Protein AF-A0A7S4JSG7-F1 (afdb_monomer)

Nearest PDB structures (foldseek):
  3kdg-assembly1_A  TM=5.454E-01  e=1.599E-03  Bacill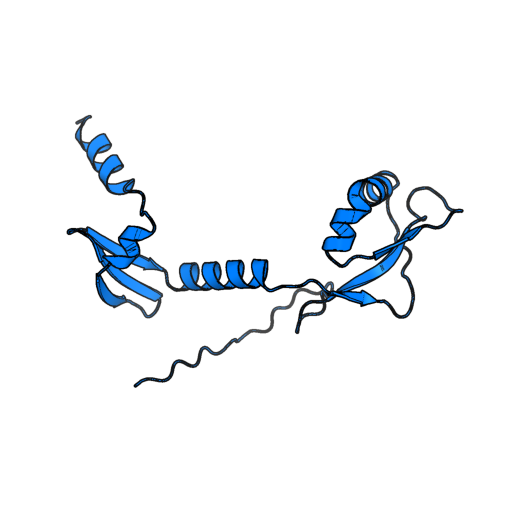us subtilis
  8eim-assembly1_A  TM=2.884E-01  e=1.136E+00  Saccharomyces cerevisiae
  5txr-assembly1_A  TM=2.873E-01  e=1.430E+00  Saccharomyces cerevisiae S288C
  5txt-assembly3_E  TM=2.882E-01  e=1.908E+00  Saccharomyces cerevisiae S288C
  5txt-assembly2_D  TM=2.949E-01  e=2.695E+00  Saccharomyces cerevisiae S288C

Structure (mmCIF, N/CA/C/O backbone):
data_AF-A0A7S4JSG7-F1
#
_entry.id   AF-A0A7S4JSG7-F1
#
loop_
_atom_site.group_PDB
_atom_site.id
_atom_site.type_symbol
_atom_site.label_atom_id
_atom_site.label_alt_id
_atom_site.label_comp_id
_atom_site.label_asym_id
_atom_site.label_entity_id
_atom_site.label_seq_id
_atom_site.pdbx_PDB_ins_code
_atom_site.Cartn_x
_atom_site.Cartn_y
_atom_site.Cartn_z
_atom_site.occupancy
_atom_site.B_iso_or_equiv
_atom_site.auth_seq_id
_atom_site.auth_comp_id
_atom_site.auth_asym_id
_atom_site.auth_atom_id
_atom_site.pdbx_PDB_model_num
ATOM 1 N N . GLY A 1 1 ? 8.603 16.609 41.064 1.00 46.94 1 GLY A N 1
ATOM 2 C CA . GLY A 1 1 ? 8.562 17.069 39.666 1.00 46.94 1 GLY A CA 1
ATOM 3 C C . GLY A 1 1 ? 9.624 16.416 38.804 1.00 46.94 1 GLY A C 1
ATOM 4 O O . GLY A 1 1 ? 10.396 17.121 38.183 1.00 46.94 1 GLY A O 1
ATOM 5 N N . LYS A 1 2 ? 9.679 15.082 38.805 1.00 52.06 2 LYS A N 1
ATOM 6 C CA . LYS A 1 2 ? 10.394 14.248 37.817 1.00 52.06 2 LYS A CA 1
ATOM 7 C C . LYS A 1 2 ? 9.668 12.901 37.672 1.00 52.06 2 LYS A C 1
ATOM 9 O O . LYS A 1 2 ? 9.664 12.332 36.597 1.00 52.06 2 LYS A O 1
ATOM 14 N N . ASN A 1 3 ? 8.978 12.478 38.738 1.00 56.19 3 ASN A N 1
ATOM 15 C CA . ASN A 1 3 ? 8.089 11.313 38.752 1.00 56.19 3 ASN A CA 1
ATOM 16 C C . ASN A 1 3 ? 6.743 11.564 38.044 1.00 56.19 3 ASN A C 1
ATOM 18 O O . ASN A 1 3 ? 6.211 10.652 37.429 1.00 56.19 3 ASN A O 1
ATOM 22 N N . ASP A 1 4 ? 6.221 12.795 38.084 1.00 60.75 4 ASP A N 1
ATOM 23 C CA . ASP A 1 4 ? 4.873 13.101 37.577 1.00 60.75 4 ASP A CA 1
ATOM 24 C C . ASP A 1 4 ? 4.788 13.004 36.037 1.00 60.75 4 ASP A C 1
ATOM 26 O O . ASP A 1 4 ? 3.802 12.509 35.497 1.00 60.75 4 ASP A O 1
ATOM 30 N N . ASP A 1 5 ? 5.852 13.401 35.328 1.00 60.47 5 ASP A N 1
ATOM 31 C CA . ASP A 1 5 ? 5.922 13.319 33.861 1.00 60.47 5 ASP A CA 1
ATOM 32 C C . ASP A 1 5 ? 6.107 11.870 33.371 1.00 60.47 5 ASP A C 1
ATOM 34 O O . ASP A 1 5 ? 5.562 11.489 32.335 1.00 60.47 5 ASP A O 1
ATOM 38 N N . GLU A 1 6 ? 6.849 11.045 34.119 1.00 59.47 6 GLU A N 1
ATOM 39 C CA . GLU A 1 6 ? 7.044 9.622 33.803 1.00 59.47 6 GLU A CA 1
ATOM 40 C C . GLU A 1 6 ? 5.772 8.800 34.050 1.00 59.47 6 GLU A C 1
ATOM 42 O O . GLU A 1 6 ? 5.473 7.881 33.286 1.00 59.47 6 GLU A O 1
ATOM 47 N N . ASP A 1 7 ? 5.003 9.129 35.089 1.00 60.31 7 ASP A N 1
ATOM 48 C CA . ASP A 1 7 ? 3.728 8.466 35.374 1.00 60.31 7 ASP A CA 1
ATOM 49 C C . ASP A 1 7 ? 2.653 8.857 34.345 1.00 60.31 7 ASP A C 1
ATOM 51 O O . ASP A 1 7 ? 1.923 7.994 33.858 1.00 60.31 7 ASP A O 1
ATOM 55 N N . MET A 1 8 ? 2.638 10.118 33.900 1.00 53.94 8 MET A N 1
ATOM 56 C CA . MET A 1 8 ? 1.746 10.587 32.834 1.00 53.94 8 MET A CA 1
ATOM 57 C C . MET A 1 8 ? 2.086 9.952 31.473 1.00 53.94 8 MET A C 1
ATOM 59 O O . MET A 1 8 ? 1.191 9.586 30.713 1.00 53.94 8 MET A O 1
ATOM 63 N N . GLN A 1 9 ? 3.372 9.738 31.175 1.00 50.81 9 GLN A N 1
ATOM 64 C CA . GLN A 1 9 ? 3.806 9.005 29.976 1.00 50.81 9 GLN A CA 1
ATOM 65 C C . GLN A 1 9 ? 3.407 7.522 30.014 1.00 50.81 9 GLN A C 1
ATOM 67 O O . GLN A 1 9 ? 3.018 6.969 28.985 1.00 50.81 9 GLN A O 1
ATOM 72 N N . LYS A 1 10 ? 3.435 6.879 31.189 1.00 54.81 10 LYS A N 1
ATOM 73 C CA . LYS A 1 10 ? 2.992 5.482 31.350 1.00 54.81 10 LYS A CA 1
ATOM 74 C C . LYS A 1 10 ? 1.484 5.304 31.181 1.00 54.81 10 LYS A C 1
ATOM 76 O O . LYS A 1 10 ? 1.071 4.256 30.687 1.00 54.81 10 LYS A O 1
ATOM 81 N N . GLU A 1 11 ? 0.669 6.290 31.558 1.00 56.41 11 GLU A N 1
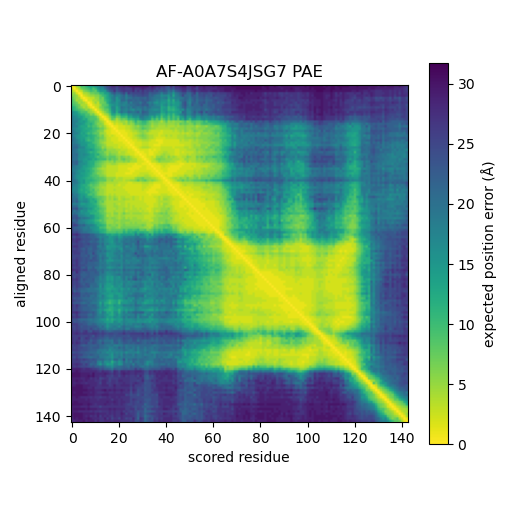ATOM 82 C CA . GLU A 1 11 ? -0.774 6.259 31.275 1.00 56.41 11 GLU A CA 1
ATOM 83 C C . GLU A 1 11 ? -1.069 6.409 29.774 1.00 56.41 11 GLU A C 1
ATOM 85 O O . GLU A 1 11 ? -1.956 5.736 29.251 1.00 56.41 11 GLU A O 1
ATOM 90 N N . ILE A 1 12 ? -0.276 7.216 29.057 1.00 54.44 12 ILE A N 1
ATOM 91 C CA . ILE A 1 12 ? -0.414 7.428 27.606 1.00 54.44 12 ILE A CA 1
ATOM 92 C C . ILE A 1 12 ? 0.035 6.194 26.796 1.00 54.44 12 ILE A C 1
ATOM 94 O O . ILE A 1 12 ? -0.505 5.928 25.723 1.00 54.44 12 ILE A O 1
ATOM 98 N N . GLU A 1 13 ? 0.982 5.400 27.306 1.00 54.88 13 GLU A N 1
ATOM 99 C CA . GLU A 1 13 ? 1.539 4.223 26.620 1.00 54.88 13 GLU A CA 1
ATOM 100 C C . GLU A 1 13 ? 0.924 2.876 27.040 1.00 54.88 13 GLU A C 1
ATOM 102 O O . GLU A 1 13 ? 1.555 1.818 26.908 1.00 54.88 13 GLU A O 1
ATOM 107 N N . ARG A 1 14 ? -0.333 2.845 27.496 1.00 63.38 14 ARG A N 1
ATOM 108 C CA . ARG A 1 14 ? -1.045 1.562 27.564 1.00 63.38 14 ARG A CA 1
ATOM 109 C C . ARG A 1 14 ? -1.261 1.026 26.148 1.00 63.38 14 ARG A C 1
ATOM 111 O O . ARG A 1 14 ? -2.127 1.468 25.398 1.00 63.38 14 ARG A O 1
ATOM 118 N N . LYS A 1 15 ? -0.440 0.046 25.767 1.00 63.12 15 LYS A N 1
ATOM 119 C CA . LYS A 1 15 ? -0.599 -0.700 24.518 1.00 63.12 15 LYS A CA 1
ATOM 120 C C . LYS A 1 15 ? -1.875 -1.531 24.593 1.00 63.12 15 LYS A C 1
ATOM 122 O O . LYS A 1 15 ? -1.919 -2.509 25.331 1.00 63.12 15 LYS A O 1
ATOM 127 N N . PHE A 1 16 ? -2.864 -1.178 23.777 1.00 72.19 16 PHE A N 1
ATOM 128 C CA . PHE A 1 16 ? -4.016 -2.036 23.514 1.00 72.19 16 PHE A CA 1
ATOM 129 C C . PHE A 1 16 ? -3.559 -3.395 22.984 1.00 72.19 16 PHE A C 1
ATOM 131 O O . PHE A 1 16 ? -2.879 -3.478 21.954 1.00 72.19 16 PHE A O 1
ATOM 138 N N . CYS A 1 17 ? -3.959 -4.469 23.658 1.00 78.00 17 CYS A N 1
ATOM 139 C CA . CYS A 1 17 ? -3.865 -5.815 23.116 1.00 78.00 17 CYS A CA 1
ATOM 140 C C . CYS A 1 17 ? -5.193 -6.215 22.453 1.00 78.00 17 CYS A C 1
ATOM 142 O O . CYS A 1 17 ? -6.234 -5.593 22.657 1.00 78.00 17 CYS A O 1
ATOM 144 N N . LYS A 1 18 ? -5.178 -7.254 21.610 1.00 78.69 18 LYS A N 1
ATOM 145 C CA . LYS A 1 18 ? -6.392 -7.674 20.885 1.00 78.69 18 LYS A CA 1
ATOM 146 C C . LYS A 1 18 ? -7.525 -8.105 21.820 1.00 78.69 18 LYS A C 1
ATOM 148 O O . LYS A 1 18 ? -8.686 -7.907 21.481 1.00 78.69 18 LYS A O 1
ATOM 153 N N . ASP A 1 19 ? -7.188 -8.656 22.982 1.00 83.19 19 ASP A N 1
ATOM 154 C CA . ASP A 1 19 ? -8.171 -9.126 23.958 1.00 83.19 19 ASP A CA 1
ATOM 155 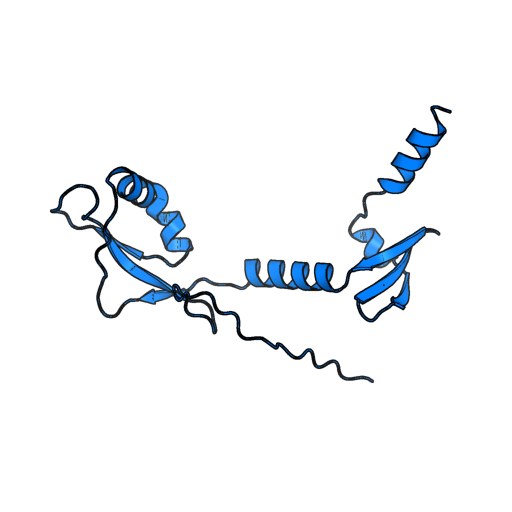C C . ASP A 1 19 ? -8.894 -7.974 24.669 1.00 83.19 19 ASP A C 1
ATOM 157 O O . ASP A 1 19 ? -10.027 -8.144 25.120 1.00 83.19 19 ASP A O 1
ATOM 161 N N . ASP A 1 20 ? -8.296 -6.781 24.701 1.00 84.50 20 ASP A N 1
ATOM 162 C CA . ASP A 1 20 ? -8.911 -5.589 25.286 1.00 84.50 20 ASP A CA 1
ATOM 163 C C . ASP A 1 20 ? -10.155 -5.142 24.519 1.00 84.50 20 ASP A C 1
ATOM 165 O O . ASP A 1 20 ? -11.124 -4.693 25.129 1.00 84.50 20 ASP A O 1
ATOM 169 N N . PHE A 1 21 ? -10.189 -5.348 23.197 1.00 82.81 21 PHE A N 1
ATOM 170 C CA . PHE A 1 21 ? -11.364 -5.028 22.382 1.00 82.81 21 PHE A CA 1
ATOM 171 C C . PHE A 1 21 ? -12.599 -5.846 22.776 1.00 82.81 21 PHE A C 1
ATOM 173 O O . PHE A 1 21 ? -13.715 -5.367 22.610 1.00 82.81 21 PHE A O 1
ATOM 180 N N . ASN A 1 22 ? -12.422 -7.044 23.347 1.00 85.25 22 ASN A N 1
ATOM 181 C CA . ASN A 1 22 ? -13.543 -7.860 23.829 1.00 85.25 22 ASN A CA 1
ATOM 182 C C . ASN A 1 22 ? -14.165 -7.308 25.119 1.00 85.25 22 ASN A C 1
ATOM 184 O O . ASN A 1 22 ? -15.282 -7.677 25.472 1.00 85.25 22 ASN A O 1
ATOM 188 N N . ARG A 1 23 ? -13.425 -6.466 25.845 1.00 88.00 23 ARG A N 1
ATOM 189 C CA . ARG A 1 23 ? -13.828 -5.873 27.128 1.00 88.00 23 ARG A CA 1
ATOM 190 C C . ARG A 1 23 ? -14.190 -4.396 26.995 1.00 88.00 23 ARG A C 1
ATOM 192 O O . ARG A 1 23 ? -14.567 -3.770 27.981 1.00 88.00 23 ARG A O 1
ATOM 199 N N . LEU A 1 24 ? -14.053 -3.851 25.789 1.00 87.75 24 LEU A N 1
ATOM 200 C CA . LEU A 1 24 ? -14.357 -2.472 25.463 1.00 87.75 24 LEU A CA 1
ATOM 201 C C . LEU A 1 24 ? -15.878 -2.261 25.479 1.00 87.75 24 LEU A C 1
ATOM 203 O O . LEU A 1 24 ? -16.615 -2.869 24.705 1.00 87.75 24 LEU A O 1
ATOM 207 N N . GLU A 1 25 ? -16.346 -1.374 26.348 1.00 90.62 25 GLU A N 1
ATOM 208 C CA . GLU A 1 25 ? -17.749 -0.977 26.424 1.00 90.62 25 GLU A CA 1
ATOM 209 C C . GLU A 1 25 ? -17.977 0.257 25.545 1.00 90.62 25 GLU A C 1
ATOM 211 O O . GLU A 1 25 ? -17.340 1.289 25.745 1.00 90.62 25 GLU A O 1
ATOM 216 N N . VAL A 1 26 ? -18.878 0.173 24.563 1.00 89.94 26 VAL A N 1
ATOM 217 C CA . VAL A 1 26 ? -19.214 1.306 23.686 1.00 89.94 26 VAL A CA 1
ATOM 218 C C . VAL A 1 26 ? -20.388 2.074 24.283 1.00 89.94 26 VAL A C 1
ATOM 220 O O . VAL A 1 26 ? -21.484 1.532 24.410 1.00 89.94 26 VAL A O 1
ATOM 223 N N . PHE A 1 27 ? -20.184 3.352 24.601 1.00 89.19 27 PHE A N 1
ATOM 224 C CA . PHE A 1 27 ? -21.242 4.212 25.138 1.00 89.19 27 PHE A CA 1
ATOM 225 C C . PHE A 1 27 ? -22.059 4.905 24.054 1.00 89.19 27 PHE A C 1
ATOM 227 O O . PHE A 1 27 ? -23.252 5.145 24.232 1.00 89.19 27 PHE A O 1
ATOM 234 N N . GLY A 1 28 ? -21.429 5.259 22.936 1.00 84.88 28 GLY A N 1
ATOM 235 C CA . GLY A 1 28 ? -22.114 5.949 21.854 1.00 84.88 28 GLY A CA 1
ATOM 236 C C . GLY A 1 28 ? -21.167 6.556 20.833 1.00 84.88 28 GLY A C 1
ATOM 237 O O . GLY A 1 28 ? -19.973 6.264 20.805 1.00 84.88 28 GLY A O 1
ATOM 238 N N . GLN A 1 29 ? -21.722 7.417 19.987 1.00 85.81 29 GLN A N 1
ATOM 239 C CA . GLN A 1 29 ? -21.006 8.072 18.901 1.00 85.81 29 GLN A CA 1
ATOM 240 C C . GLN A 1 29 ? -21.019 9.589 19.096 1.00 85.81 29 GLN A C 1
ATOM 242 O O . GLN A 1 29 ? -22.048 10.177 19.430 1.00 85.81 29 GLN A O 1
ATOM 247 N N . PHE A 1 30 ? -19.882 10.225 18.834 1.00 86.38 30 PHE A N 1
ATOM 248 C CA . PHE A 1 30 ? -19.731 11.670 18.804 1.00 86.38 30 PHE A CA 1
ATOM 249 C C . PHE A 1 30 ? -19.444 12.150 17.379 1.00 86.38 30 PHE A C 1
ATOM 251 O O . PHE A 1 30 ? -18.633 11.566 16.656 1.00 86.38 30 PHE A O 1
ATOM 258 N N . ASN A 1 31 ? -20.121 13.231 16.982 1.00 88.12 31 ASN A N 1
ATOM 259 C CA . ASN A 1 31 ? -19.925 13.931 15.709 1.00 88.12 31 ASN A CA 1
ATOM 260 C C . ASN A 1 31 ? -19.951 13.033 14.454 1.00 88.12 31 ASN A C 1
ATOM 262 O O . ASN A 1 31 ? -19.277 13.324 13.472 1.00 88.12 31 ASN A O 1
ATOM 266 N N . LEU A 1 32 ? -20.690 11.917 14.503 1.00 80.62 32 LEU A N 1
ATOM 267 C CA . LEU A 1 32 ? -20.752 10.921 13.428 1.00 80.62 32 LEU A CA 1
ATOM 268 C C . LEU A 1 32 ? -19.374 10.461 12.918 1.00 80.62 32 LEU A C 1
ATOM 270 O O . LEU A 1 32 ? -19.272 10.097 11.755 1.00 80.62 32 LEU A O 1
ATOM 274 N N . GLY A 1 33 ? -18.333 10.515 13.755 1.00 80.31 33 GLY A N 1
ATOM 275 C CA . GLY A 1 33 ? -16.939 10.254 13.369 1.00 80.31 33 GLY A CA 1
ATOM 276 C C . GLY A 1 33 ? -16.145 9.494 14.430 1.00 80.31 33 GLY A C 1
ATOM 277 O O . GLY A 1 33 ? -15.203 8.780 14.100 1.00 80.31 33 GLY A O 1
ATOM 278 N N . PHE A 1 34 ? -16.551 9.603 15.698 1.00 87.19 34 PHE A N 1
ATOM 279 C CA . PHE A 1 34 ? -15.847 8.984 16.814 1.00 87.19 34 PHE A CA 1
ATOM 280 C C . PHE A 1 34 ? -16.763 8.076 17.624 1.00 87.19 34 PHE A C 1
ATOM 282 O O . PHE A 1 34 ? -17.873 8.475 17.978 1.00 87.19 34 PHE A O 1
ATOM 289 N N . LEU A 1 35 ? -16.281 6.888 17.979 1.00 89.25 35 LEU A N 1
ATOM 290 C CA . LEU A 1 35 ? -16.907 6.042 18.991 1.00 89.25 35 LEU A CA 1
ATOM 291 C C . LEU A 1 35 ? -16.324 6.371 20.362 1.00 89.25 35 LEU A C 1
ATOM 293 O O . LEU A 1 35 ? -15.107 6.364 20.542 1.00 89.25 35 LEU A O 1
ATOM 297 N N . ILE A 1 36 ? -17.200 6.639 21.326 1.00 91.62 36 ILE A N 1
ATOM 298 C CA . ILE A 1 36 ? -16.832 6.862 22.722 1.00 91.62 36 ILE A CA 1
ATOM 299 C C . ILE A 1 36 ? -16.960 5.536 23.457 1.00 91.62 36 ILE A C 1
ATOM 301 O O . ILE A 1 36 ? -18.045 4.953 23.519 1.00 91.62 36 ILE A O 1
ATOM 305 N N . CYS A 1 37 ? -15.846 5.067 24.004 1.00 90.69 37 CYS A N 1
ATOM 306 C CA . CYS A 1 37 ? -15.734 3.752 24.613 1.00 90.69 37 CYS A CA 1
ATOM 307 C C . CYS A 1 37 ? -15.089 3.834 25.994 1.00 90.69 37 CYS A C 1
ATOM 309 O O . CYS A 1 37 ? -14.422 4.815 26.315 1.00 90.69 37 CYS A O 1
ATOM 311 N N . LYS A 1 38 ? -15.247 2.785 26.796 1.00 90.19 38 LYS A N 1
ATOM 312 C CA . LYS A 1 38 ? -14.586 2.636 28.088 1.00 90.19 38 LYS A CA 1
ATOM 313 C C . LYS A 1 38 ? -13.946 1.273 28.232 1.00 90.19 38 LYS A C 1
ATOM 315 O O . LYS A 1 38 ? -14.509 0.264 27.817 1.00 90.19 38 LYS A O 1
ATOM 320 N N . LEU A 1 39 ? -12.783 1.254 28.864 1.00 88.88 39 LEU A N 1
ATOM 321 C CA . LEU A 1 39 ? -12.087 0.036 29.250 1.00 88.88 39 LEU A CA 1
ATOM 322 C C . LEU A 1 39 ? -11.402 0.277 30.595 1.00 88.88 39 LEU A C 1
ATOM 324 O O . LEU A 1 39 ? -10.672 1.244 30.750 1.00 88.88 39 LEU A O 1
ATOM 328 N N . GLU A 1 40 ? -11.684 -0.578 31.581 1.00 86.00 40 GLU A N 1
ATOM 329 C CA . GLU A 1 40 ? -11.032 -0.577 32.907 1.00 86.00 40 GLU A CA 1
ATOM 330 C C . GLU A 1 40 ? -11.021 0.767 33.669 1.00 86.00 40 GLU A C 1
ATOM 332 O O . GLU A 1 40 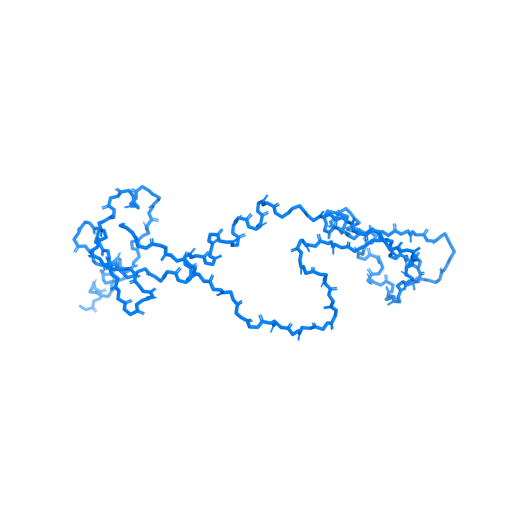? -10.222 0.963 34.578 1.00 86.00 40 GLU A O 1
ATOM 337 N N . GLY A 1 41 ? -11.957 1.668 33.360 1.00 82.81 41 GLY A N 1
ATOM 338 C CA . GLY A 1 41 ? -12.052 2.989 33.997 1.00 82.81 41 GLY A CA 1
ATOM 339 C C . GLY A 1 41 ? -11.609 4.140 33.098 1.00 82.81 41 GLY A C 1
ATOM 340 O O . GLY A 1 41 ? -12.041 5.266 33.335 1.00 82.81 41 GLY A O 1
ATOM 341 N N . ASP A 1 42 ? -10.880 3.839 32.026 1.00 84.88 42 ASP A N 1
ATOM 342 C CA . ASP A 1 42 ? -10.384 4.807 31.053 1.00 84.88 42 ASP A CA 1
ATOM 343 C C . ASP A 1 42 ? -11.402 5.018 29.924 1.00 84.88 42 ASP A C 1
ATOM 345 O O . ASP A 1 42 ? -12.109 4.087 29.525 1.00 84.88 42 ASP A O 1
ATOM 349 N N . ILE A 1 43 ? -11.486 6.249 29.408 1.00 88.44 43 ILE A N 1
ATOM 350 C CA . ILE A 1 43 ? -12.357 6.614 28.282 1.00 88.44 43 ILE A CA 1
ATOM 351 C C . ILE A 1 43 ? -11.513 6.745 27.016 1.00 88.44 43 ILE A C 1
ATOM 353 O O . ILE A 1 43 ? -10.505 7.446 26.995 1.00 88.44 43 ILE A O 1
ATOM 357 N N . PHE A 1 44 ? -11.983 6.124 25.939 1.00 87.00 44 PHE A N 1
ATOM 358 C CA . PHE A 1 44 ? -11.340 6.121 24.634 1.00 87.00 44 PHE A CA 1
ATOM 359 C C . PHE A 1 44 ? -12.236 6.749 23.574 1.00 87.00 44 PHE A C 1
ATOM 361 O O . PHE A 1 44 ? -13.453 6.558 23.566 1.00 87.00 44 PHE A O 1
ATOM 368 N N . MET A 1 45 ? -11.607 7.471 22.649 1.00 89.44 45 MET A N 1
ATOM 369 C CA . MET A 1 45 ? -12.236 7.984 21.436 1.00 89.44 45 MET A CA 1
ATOM 370 C C . MET A 1 45 ? -11.615 7.280 20.237 1.00 89.44 45 MET A C 1
ATOM 372 O O . MET A 1 45 ? -10.423 7.429 19.979 1.00 89.44 45 MET A O 1
ATOM 376 N N . ILE A 1 46 ? -12.415 6.503 19.516 1.00 86.56 46 ILE A N 1
ATOM 377 C CA . ILE A 1 46 ? -11.959 5.745 18.349 1.00 86.56 46 ILE A CA 1
ATOM 378 C C . ILE A 1 46 ? -12.432 6.462 17.090 1.00 86.56 46 ILE A C 1
ATOM 380 O O . ILE A 1 46 ? -13.634 6.642 16.915 1.00 86.56 46 ILE A O 1
ATOM 384 N N . ASP A 1 47 ? -11.501 6.847 16.217 1.00 87.31 47 ASP A N 1
ATOM 385 C CA . ASP A 1 47 ? -11.805 7.385 14.887 1.00 87.31 47 ASP A CA 1
ATOM 386 C C . ASP A 1 47 ? -12.320 6.265 13.974 1.00 87.31 47 ASP A C 1
ATOM 388 O O . ASP A 1 47 ? -11.591 5.330 13.624 1.00 87.31 47 ASP A O 1
ATOM 392 N N . GLN A 1 48 ? -13.592 6.357 13.596 1.00 81.75 48 GLN A N 1
ATOM 393 C CA . GLN A 1 48 ? -14.233 5.351 12.759 1.00 81.75 48 GLN A CA 1
ATOM 394 C C . GLN A 1 48 ? -13.686 5.363 11.323 1.00 81.75 48 GLN A C 1
ATOM 396 O O . GLN A 1 48 ? -13.607 4.306 10.707 1.00 81.75 48 GLN A O 1
ATOM 401 N N . HIS A 1 49 ? -13.289 6.526 10.786 1.00 82.75 49 HIS A N 1
ATOM 402 C CA . HIS A 1 49 ? -12.789 6.630 9.416 1.00 82.75 49 HIS A CA 1
ATOM 403 C C . HIS A 1 49 ? -11.450 5.916 9.303 1.00 82.75 49 HIS A C 1
ATOM 405 O O . HIS A 1 49 ? -11.285 5.062 8.435 1.00 82.75 49 HIS A O 1
ATOM 411 N N . ALA A 1 50 ? -10.536 6.186 10.236 1.00 83.38 50 ALA A N 1
ATOM 412 C CA . ALA A 1 50 ? -9.250 5.501 10.281 1.00 83.38 50 ALA A CA 1
ATOM 413 C C . ALA A 1 50 ? -9.415 3.982 10.490 1.00 83.38 50 ALA A C 1
ATOM 415 O O . ALA A 1 50 ? -8.70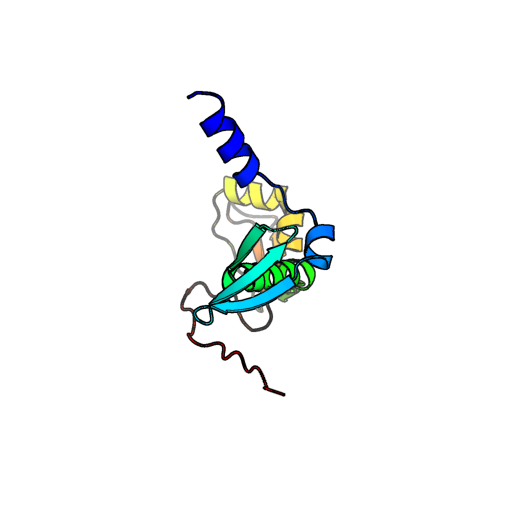8 3.187 9.865 1.00 83.38 50 ALA A O 1
ATOM 416 N N . ALA A 1 51 ? -10.361 3.561 11.338 1.00 83.81 51 ALA A N 1
ATOM 417 C CA . ALA A 1 51 ? -10.653 2.146 11.565 1.00 83.81 51 ALA A CA 1
ATOM 418 C C . ALA A 1 51 ? -11.227 1.455 10.312 1.00 83.81 51 ALA A C 1
ATOM 420 O O . ALA A 1 51 ? -10.739 0.392 9.917 1.00 83.81 51 ALA A O 1
ATOM 421 N N . ASP A 1 52 ? -12.210 2.068 9.651 1.00 79.31 52 ASP A N 1
ATOM 422 C CA . ASP A 1 52 ? -12.829 1.542 8.432 1.00 79.31 52 ASP A CA 1
ATOM 423 C C . ASP A 1 52 ? -11.835 1.494 7.267 1.00 79.31 52 ASP A C 1
ATOM 425 O O . ASP A 1 52 ? -11.760 0.493 6.548 1.00 79.31 52 ASP A O 1
ATOM 429 N N . GLU A 1 53 ? -11.020 2.536 7.090 1.00 84.50 53 GLU A N 1
ATOM 430 C CA . GLU A 1 53 ? -9.947 2.565 6.094 1.00 84.50 53 GLU A CA 1
ATOM 431 C C . GLU A 1 53 ? -8.925 1.456 6.342 1.00 84.50 53 GLU A C 1
ATOM 433 O O . GLU A 1 53 ? -8.535 0.758 5.404 1.00 84.50 53 GLU A O 1
ATOM 438 N N . LYS A 1 54 ? -8.538 1.226 7.601 1.00 87.38 54 LYS A N 1
ATOM 439 C CA . LYS A 1 54 ? -7.626 0.142 7.979 1.00 87.38 54 LYS A CA 1
ATOM 440 C C . LYS A 1 54 ? -8.205 -1.232 7.641 1.00 87.38 54 LYS A C 1
ATOM 442 O O . LYS A 1 54 ? -7.497 -2.056 7.057 1.00 87.38 54 LYS A O 1
ATOM 447 N N . ILE A 1 55 ? -9.479 -1.477 7.951 1.00 82.06 55 ILE A N 1
ATOM 448 C CA . ILE A 1 55 ? -10.168 -2.735 7.618 1.00 82.06 55 ILE A CA 1
ATOM 449 C C . ILE A 1 55 ? -10.258 -2.913 6.100 1.00 82.06 55 ILE A C 1
ATOM 451 O O . ILE A 1 55 ? -9.942 -3.988 5.584 1.00 82.06 55 ILE A O 1
ATOM 455 N N . ASN A 1 56 ? -10.655 -1.866 5.375 1.00 79.00 56 ASN A N 1
ATOM 456 C CA . ASN A 1 56 ? -10.756 -1.898 3.920 1.00 79.00 56 ASN A CA 1
ATOM 457 C C . ASN A 1 56 ? -9.397 -2.143 3.268 1.00 79.00 56 ASN A C 1
ATOM 459 O O . ASN A 1 56 ? -9.302 -2.989 2.382 1.00 79.00 56 ASN A O 1
ATOM 463 N N . TYR A 1 57 ? -8.340 -1.484 3.739 1.00 82.69 57 TYR A N 1
ATOM 464 C CA . TYR A 1 57 ? -6.976 -1.719 3.281 1.00 82.69 57 TYR A CA 1
ATOM 465 C C . TYR A 1 57 ? -6.546 -3.167 3.524 1.00 82.69 57 TYR A C 1
ATOM 467 O O . TYR A 1 57 ? -6.079 -3.831 2.605 1.00 82.69 57 TYR A O 1
ATOM 475 N N . GLU A 1 58 ? -6.746 -3.708 4.728 1.00 82.56 58 GLU A N 1
ATOM 476 C CA . GLU A 1 58 ? -6.380 -5.096 5.029 1.00 82.56 58 GLU A CA 1
ATOM 477 C C . GLU A 1 58 ? -7.179 -6.111 4.213 1.00 82.56 58 GLU A C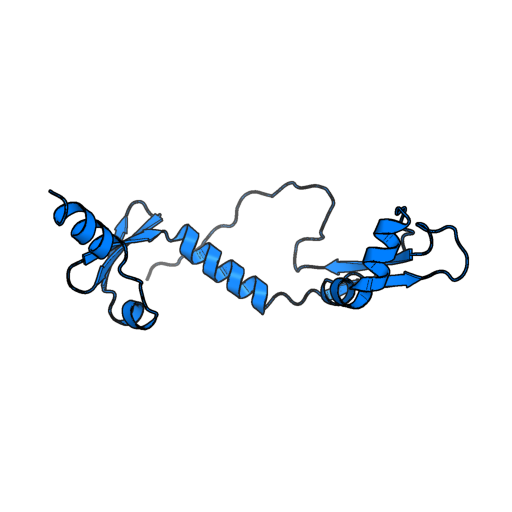 1
ATOM 479 O O . GLU A 1 58 ? -6.638 -7.139 3.797 1.00 82.56 58 GLU A O 1
ATOM 484 N N . LYS A 1 59 ? -8.461 -5.828 3.967 1.00 80.19 59 LYS A N 1
ATOM 485 C CA . LYS A 1 59 ? -9.305 -6.647 3.102 1.00 80.19 59 LYS A CA 1
ATOM 486 C C . LYS A 1 59 ? -8.799 -6.593 1.669 1.00 80.19 59 LYS A C 1
ATOM 488 O O . LYS A 1 59 ? -8.534 -7.650 1.110 1.00 80.19 59 LYS A O 1
ATOM 493 N N . LEU A 1 60 ? -8.597 -5.399 1.111 1.00 77.06 60 LEU A N 1
ATOM 494 C CA . LEU A 1 60 ? -8.058 -5.210 -0.234 1.00 77.06 60 LEU A CA 1
ATOM 495 C C . LEU A 1 60 ? -6.703 -5.903 -0.377 1.00 77.06 60 LEU A C 1
ATOM 497 O O . LEU A 1 60 ? -6.542 -6.687 -1.301 1.00 77.06 60 LEU A O 1
ATOM 501 N N . GLN A 1 61 ? -5.777 -5.743 0.562 1.00 77.12 61 GLN A N 1
ATOM 502 C CA . GLN A 1 61 ? -4.482 -6.431 0.527 1.00 77.12 61 GLN A CA 1
ATOM 503 C C . GLN A 1 61 ? -4.616 -7.963 0.479 1.00 77.12 61 GLN A C 1
ATOM 505 O O . GLN A 1 61 ? -3.828 -8.628 -0.186 1.00 77.12 61 GLN A O 1
ATOM 510 N N . LYS A 1 62 ? -5.614 -8.545 1.161 1.00 76.69 62 LYS A N 1
ATOM 511 C CA . LYS A 1 62 ? -5.831 -10.004 1.194 1.00 76.69 62 LYS A CA 1
ATOM 512 C C . LYS A 1 62 ? -6.633 -10.533 0.005 1.00 76.69 62 LYS A C 1
ATOM 514 O O . LYS A 1 62 ? -6.398 -11.654 -0.439 1.00 76.69 62 LYS A O 1
ATOM 519 N N . THR A 1 63 ? -7.630 -9.785 -0.463 1.00 71.31 63 THR A N 1
ATOM 520 C CA . THR A 1 63 ? -8.591 -10.255 -1.475 1.00 71.31 63 THR A CA 1
ATOM 521 C C . THR A 1 63 ? -8.245 -9.810 -2.882 1.00 71.31 63 THR A C 1
ATOM 523 O O . THR A 1 63 ? -8.751 -10.396 -3.839 1.00 71.31 63 THR A O 1
ATOM 526 N N . THR A 1 64 ? -7.424 -8.771 -3.029 1.00 66.06 64 THR A N 1
ATOM 527 C CA . THR A 1 64 ? -7.055 -8.242 -4.338 1.00 66.06 64 THR A CA 1
ATOM 528 C C . THR A 1 64 ? -6.104 -9.209 -5.014 1.00 66.06 64 THR A C 1
ATOM 530 O O . THR A 1 64 ? -4.893 -9.187 -4.820 1.00 66.06 64 THR A O 1
ATOM 533 N N . LYS A 1 65 ? -6.680 -10.084 -5.833 1.00 64.44 65 LYS A N 1
ATOM 534 C CA . LYS A 1 65 ? -5.927 -10.837 -6.822 1.00 64.44 65 LYS A CA 1
ATOM 535 C C . LYS A 1 65 ? -5.669 -9.896 -7.983 1.00 64.44 65 LYS A C 1
ATOM 537 O O . LYS A 1 65 ? -6.591 -9.580 -8.731 1.00 64.44 65 LYS A O 1
ATOM 542 N N . ILE A 1 66 ? -4.429 -9.440 -8.107 1.00 70.75 66 ILE A N 1
ATOM 543 C CA . ILE A 1 66 ? -4.000 -8.711 -9.292 1.00 70.75 66 ILE A CA 1
ATOM 544 C C . ILE A 1 66 ? -4.037 -9.705 -10.453 1.00 70.75 66 ILE A C 1
ATOM 546 O O . ILE A 1 66 ? -3.220 -10.621 -10.527 1.00 70.75 66 ILE A O 1
ATOM 550 N N . SER A 1 67 ? -5.026 -9.566 -11.332 1.00 75.12 67 SER A N 1
ATOM 551 C CA . SER A 1 67 ? -5.083 -10.348 -12.563 1.00 75.12 67 SER A CA 1
ATOM 552 C C . SER A 1 67 ? -4.379 -9.572 -13.674 1.00 75.12 67 SER A C 1
ATOM 554 O O . SER A 1 67 ? -4.713 -8.402 -13.877 1.00 75.12 67 SER A O 1
ATOM 556 N N . PRO A 1 68 ? -3.441 -10.182 -14.412 1.00 81.62 68 PRO A N 1
ATOM 557 C CA . PRO A 1 68 ? -2.865 -9.540 -15.582 1.00 81.62 68 PRO A CA 1
ATOM 558 C C . PRO A 1 68 ? -3.929 -9.400 -16.680 1.00 81.62 68 PRO A C 1
ATOM 560 O O . PRO A 1 68 ? -4.554 -10.379 -17.082 1.00 81.62 68 PRO A O 1
ATOM 563 N N . GLN A 1 69 ? -4.117 -8.185 -17.189 1.00 85.25 69 GLN A N 1
ATOM 564 C CA . GLN A 1 69 ? -4.865 -7.904 -18.410 1.00 85.25 69 GLN A CA 1
ATOM 565 C C . GLN A 1 69 ? -3.891 -7.832 -19.582 1.00 85.25 69 GLN A C 1
ATOM 567 O O . GLN A 1 69 ? -3.095 -6.897 -19.691 1.00 85.25 69 GLN A O 1
ATOM 572 N N . THR A 1 70 ? -3.960 -8.821 -20.469 1.00 88.62 70 THR A N 1
ATOM 573 C CA . THR A 1 70 ? -3.153 -8.870 -21.690 1.00 88.62 70 THR A CA 1
ATOM 574 C C . THR A 1 70 ? -3.507 -7.715 -22.625 1.00 88.62 70 THR A C 1
ATOM 576 O O . THR A 1 70 ? -4.678 -7.429 -22.880 1.00 88.62 70 THR A O 1
ATOM 579 N N . LEU A 1 71 ? -2.481 -7.048 -23.144 1.00 87.94 71 LEU A N 1
ATOM 580 C CA . LEU A 1 71 ? -2.607 -6.020 -24.164 1.00 87.94 71 LEU A CA 1
ATOM 581 C C . LEU A 1 71 ? -2.878 -6.676 -25.520 1.00 87.94 71 LEU A C 1
ATOM 583 O O . LEU A 1 71 ? -2.252 -7.673 -25.870 1.00 87.94 71 LEU A O 1
ATOM 587 N N . VAL A 1 72 ? -3.772 -6.079 -26.311 1.00 90.00 72 VAL A N 1
ATOM 588 C CA . VAL A 1 72 ? -4.046 -6.531 -27.689 1.00 90.00 72 VAL A CA 1
ATOM 589 C C . VAL A 1 72 ? -2.782 -6.452 -28.552 1.00 90.00 72 VAL A C 1
ATOM 591 O O . VAL A 1 72 ? -2.550 -7.310 -29.397 1.00 90.00 72 VAL A O 1
ATOM 594 N N . VAL A 1 73 ? -1.952 -5.434 -28.313 1.00 88.94 73 VAL A N 1
ATOM 595 C CA . VAL A 1 73 ? -0.653 -5.248 -28.962 1.00 88.94 73 VAL A CA 1
ATOM 596 C C . VAL A 1 73 ? 0.399 -5.022 -27.873 1.00 88.94 73 VAL A C 1
ATOM 598 O O . VAL A 1 73 ? 0.224 -4.100 -27.070 1.00 88.94 73 VAL A O 1
ATOM 601 N N . PRO A 1 74 ? 1.480 -5.825 -27.823 1.00 89.50 74 PRO A N 1
ATOM 602 C CA . PRO A 1 74 ? 2.595 -5.577 -26.917 1.00 89.50 74 PRO A CA 1
ATOM 603 C C . PRO A 1 74 ? 3.184 -4.178 -27.113 1.00 89.50 74 PRO A C 1
ATOM 605 O O . PRO A 1 74 ? 3.397 -3.735 -28.243 1.00 89.50 74 PRO A O 1
ATOM 608 N N . ARG A 1 75 ? 3.471 -3.482 -26.013 1.00 89.69 75 ARG A N 1
ATOM 609 C CA . ARG A 1 75 ? 4.014 -2.121 -26.035 1.00 89.69 75 ARG A CA 1
ATOM 610 C C . ARG A 1 75 ? 5.507 -2.149 -25.734 1.00 89.69 75 ARG A C 1
ATOM 612 O O . ARG A 1 75 ? 5.897 -2.530 -24.635 1.00 89.69 75 ARG A O 1
ATOM 619 N N . ASN A 1 76 ? 6.336 -1.710 -26.680 1.00 88.94 76 ASN A N 1
ATOM 620 C CA . ASN A 1 76 ? 7.764 -1.508 -26.418 1.00 88.94 76 ASN A CA 1
ATOM 621 C C . ASN A 1 76 ? 7.944 -0.467 -25.309 1.00 88.94 76 ASN A C 1
ATOM 623 O O . ASN A 1 76 ? 7.258 0.560 -25.310 1.00 88.94 76 ASN A O 1
ATOM 627 N N . LEU A 1 77 ? 8.856 -0.741 -24.382 1.00 87.69 77 LEU A N 1
ATOM 628 C CA . LEU A 1 77 ? 9.238 0.206 -23.347 1.00 87.69 77 LEU A CA 1
ATOM 629 C C . LEU A 1 77 ? 10.486 0.966 -23.795 1.00 87.69 77 LEU A C 1
ATOM 631 O O . LEU A 1 77 ? 11.400 0.383 -24.373 1.00 87.69 77 LEU A O 1
ATOM 635 N N . GLU A 1 78 ? 10.499 2.268 -23.536 1.00 87.38 78 GLU A N 1
ATOM 636 C CA . GLU A 1 78 ? 11.680 3.115 -23.678 1.00 87.38 78 GLU A CA 1
ATOM 637 C C . GLU A 1 78 ? 12.273 3.278 -22.281 1.00 87.38 78 GLU A C 1
ATOM 639 O O . GLU A 1 78 ? 11.799 4.091 -21.490 1.00 87.38 78 GLU A O 1
ATOM 644 N N . LEU A 1 79 ? 13.241 2.426 -21.953 1.00 88.75 79 LEU A N 1
ATOM 645 C CA . LEU A 1 79 ? 13.900 2.392 -20.653 1.00 88.75 79 LEU A CA 1
ATOM 646 C C . LEU A 1 79 ? 15.354 2.828 -20.799 1.00 88.75 79 LEU A C 1
ATOM 648 O O . LEU A 1 79 ? 15.965 2.722 -21.862 1.00 88.75 79 LEU A O 1
ATOM 652 N N . THR A 1 80 ? 15.947 3.265 -19.701 1.00 91.81 80 THR A N 1
ATOM 653 C CA . THR A 1 80 ? 17.403 3.297 -19.573 1.00 91.81 80 THR A CA 1
ATOM 654 C C . THR A 1 80 ? 17.949 1.879 -19.375 1.00 91.81 80 THR A C 1
ATOM 656 O O . THR A 1 80 ? 17.238 0.969 -18.943 1.00 91.81 80 THR A O 1
ATOM 659 N N . ALA A 1 81 ? 19.242 1.675 -19.647 1.00 88.94 81 ALA A N 1
ATOM 660 C CA . ALA A 1 81 ? 19.890 0.380 -19.417 1.00 88.94 81 ALA A CA 1
ATOM 661 C C . ALA A 1 81 ? 19.780 -0.084 -17.949 1.00 88.94 81 ALA A C 1
ATOM 663 O O . ALA A 1 81 ? 19.583 -1.268 -17.695 1.00 88.94 81 ALA A O 1
ATOM 664 N N . ALA A 1 82 ? 19.849 0.855 -16.997 1.00 91.88 82 ALA A N 1
ATOM 665 C CA . ALA A 1 82 ? 19.720 0.564 -15.570 1.00 91.88 82 ALA A CA 1
ATOM 666 C C . ALA A 1 82 ? 18.293 0.135 -15.185 1.00 91.88 82 ALA A C 1
ATOM 668 O O . ALA A 1 82 ? 18.116 -0.812 -14.425 1.00 91.88 82 ALA A O 1
ATOM 669 N N . GLU A 1 83 ? 17.262 0.797 -15.720 1.00 91.44 83 GLU A N 1
ATOM 670 C CA . GLU A 1 83 ? 15.864 0.413 -15.475 1.00 91.44 83 GLU A CA 1
ATOM 671 C C . GLU A 1 83 ? 15.540 -0.958 -16.070 1.00 91.44 83 GLU A C 1
ATOM 673 O O . GLU A 1 83 ? 14.876 -1.769 -15.426 1.00 91.44 83 GLU A O 1
ATOM 678 N N . GLU A 1 84 ? 16.037 -1.240 -17.277 1.00 91.44 84 GLU A N 1
ATOM 679 C CA . GLU A 1 84 ? 15.891 -2.555 -17.903 1.00 91.44 84 GLU A CA 1
ATOM 680 C C . GLU A 1 84 ? 16.515 -3.653 -17.031 1.00 91.44 84 GLU A C 1
ATOM 682 O O . GLU A 1 84 ? 15.874 -4.670 -16.769 1.00 91.44 84 GLU A O 1
ATOM 687 N N . GLU A 1 85 ? 17.724 -3.426 -16.515 1.00 91.69 85 GLU A N 1
ATOM 688 C CA . GLU A 1 85 ? 18.402 -4.356 -15.611 1.00 91.69 85 GLU A CA 1
ATOM 689 C C . GLU A 1 85 ? 17.618 -4.581 -14.308 1.00 91.69 85 GLU A C 1
ATOM 691 O O . GLU A 1 85 ? 17.475 -5.720 -13.861 1.00 91.69 85 GLU A O 1
ATOM 696 N N . ILE A 1 86 ? 17.041 -3.526 -13.721 1.00 93.56 86 ILE A N 1
ATOM 697 C CA . ILE A 1 86 ? 16.188 -3.643 -12.528 1.00 93.56 86 ILE A CA 1
ATOM 698 C C . ILE A 1 86 ? 14.981 -4.543 -12.807 1.00 93.56 86 ILE A C 1
ATOM 700 O O . ILE A 1 86 ? 14.661 -5.403 -11.981 1.00 93.56 86 ILE A O 1
ATOM 704 N N . ILE A 1 87 ? 14.319 -4.373 -13.955 1.00 91.56 87 ILE A N 1
ATOM 705 C CA . ILE A 1 87 ? 13.153 -5.187 -14.325 1.00 91.56 87 ILE A CA 1
ATOM 706 C C . ILE A 1 87 ? 13.563 -6.641 -14.556 1.00 91.56 87 ILE A C 1
ATOM 708 O O . ILE A 1 87 ? 12.913 -7.541 -14.024 1.00 91.56 87 ILE A O 1
ATOM 712 N N . VAL A 1 88 ? 14.652 -6.881 -15.291 1.00 90.00 88 VAL A N 1
ATOM 713 C CA . VAL A 1 88 ? 15.160 -8.235 -15.556 1.00 90.00 88 VAL A CA 1
ATOM 714 C C . VAL A 1 88 ? 15.510 -8.954 -14.250 1.00 90.00 88 VAL A C 1
ATOM 716 O O . VAL A 1 88 ? 15.075 -10.086 -14.038 1.00 90.00 88 VAL A O 1
ATOM 719 N N . ASN A 1 89 ? 16.195 -8.275 -13.327 1.00 93.75 89 ASN A N 1
ATOM 720 C CA . ASN A 1 89 ? 16.598 -8.841 -12.037 1.00 93.75 89 ASN A CA 1
ATOM 721 C C . ASN A 1 89 ? 15.424 -9.078 -11.069 1.00 93.75 89 ASN A C 1
ATOM 723 O O . ASN A 1 89 ? 15.553 -9.868 -10.137 1.00 93.75 89 ASN A O 1
ATOM 727 N N . ASN A 1 90 ? 14.275 -8.426 -11.280 1.00 92.62 90 ASN A N 1
ATOM 728 C CA . ASN A 1 90 ? 13.100 -8.518 -10.405 1.00 92.62 90 ASN A CA 1
ATOM 729 C C . ASN A 1 90 ? 11.841 -9.002 -11.144 1.00 92.62 90 ASN A C 1
ATOM 731 O O . ASN A 1 90 ? 10.720 -8.723 -10.714 1.00 92.62 90 ASN A O 1
ATOM 735 N N . MET A 1 91 ? 12.008 -9.749 -12.241 1.00 89.12 91 MET A N 1
ATOM 736 C CA . MET A 1 91 ? 10.921 -10.145 -13.146 1.00 89.12 91 MET A CA 1
ATOM 737 C C . MET A 1 91 ? 9.731 -10.791 -12.418 1.00 89.12 91 MET A C 1
ATOM 739 O O . MET A 1 91 ? 8.572 -10.533 -12.741 1.00 89.12 91 MET A O 1
ATOM 743 N N . GLU A 1 92 ? 10.008 -11.608 -11.402 1.00 88.06 92 GLU A N 1
ATOM 744 C CA . GLU A 1 92 ? 8.980 -12.309 -10.633 1.00 88.06 92 GLU A CA 1
ATOM 745 C C . GLU A 1 92 ? 8.115 -11.356 -9.786 1.00 88.06 92 GLU A C 1
ATOM 747 O O . GLU A 1 92 ? 6.899 -11.528 -9.718 1.00 88.06 92 GLU A O 1
ATOM 752 N N . MET A 1 93 ? 8.701 -10.295 -9.213 1.00 88.38 93 MET A N 1
ATOM 753 C CA . MET A 1 93 ? 7.957 -9.268 -8.467 1.00 88.38 93 MET A CA 1
ATOM 754 C C . MET A 1 93 ? 6.962 -8.543 -9.381 1.00 88.38 93 MET A C 1
ATOM 756 O O . MET A 1 93 ? 5.809 -8.307 -9.007 1.00 88.38 93 MET A O 1
ATOM 760 N N . PHE A 1 94 ? 7.395 -8.211 -10.598 1.00 90.62 94 PHE A N 1
ATOM 761 C CA . PHE A 1 94 ? 6.536 -7.558 -11.576 1.00 90.62 94 PHE A CA 1
ATOM 762 C C . PHE A 1 94 ? 5.406 -8.476 -12.061 1.00 90.62 94 PHE A C 1
ATOM 764 O O . PHE A 1 94 ? 4.263 -8.023 -12.144 1.00 90.62 94 PHE A O 1
ATOM 771 N N . LYS A 1 95 ? 5.685 -9.768 -12.287 1.00 87.38 95 LYS A N 1
ATOM 772 C CA . LYS A 1 95 ? 4.662 -10.773 -12.631 1.00 87.38 95 LYS A CA 1
ATOM 773 C C . LYS A 1 95 ? 3.601 -10.920 -11.548 1.00 87.38 95 LYS A C 1
ATOM 775 O O . LYS A 1 95 ? 2.410 -10.896 -11.856 1.00 87.38 95 LYS A O 1
ATOM 780 N N . GLN A 1 96 ? 4.014 -11.016 -10.283 1.00 84.44 96 GLN A N 1
ATOM 781 C CA . GLN A 1 96 ? 3.088 -11.056 -9.141 1.00 84.44 96 GLN A CA 1
ATOM 782 C C . GLN A 1 96 ? 2.253 -9.775 -9.036 1.00 84.44 96 GLN A C 1
ATOM 784 O O . GLN A 1 96 ? 1.101 -9.808 -8.609 1.00 84.44 96 GLN A O 1
ATOM 789 N N . SER A 1 97 ? 2.819 -8.661 -9.499 1.00 82.94 97 SER A N 1
ATOM 790 C CA . SER A 1 97 ? 2.162 -7.361 -9.593 1.00 82.94 97 SER A CA 1
ATOM 791 C C . SER A 1 97 ? 1.357 -7.176 -10.890 1.00 82.94 97 SER A C 1
ATOM 793 O O . SER A 1 97 ? 0.917 -6.066 -11.165 1.00 82.94 97 SER A O 1
ATOM 795 N N . GLY A 1 98 ? 1.145 -8.227 -11.696 1.00 85.50 98 GLY A N 1
ATOM 796 C CA . GLY A 1 98 ? 0.298 -8.218 -12.900 1.00 85.50 98 GLY A CA 1
ATOM 797 C C . GLY A 1 98 ? 0.945 -7.670 -14.178 1.00 85.50 98 GLY A C 1
ATOM 798 O O . GLY A 1 98 ? 0.280 -7.598 -15.219 1.00 85.50 98 GLY A O 1
ATOM 799 N N . PHE A 1 99 ? 2.229 -7.315 -14.133 1.00 90.06 99 PHE A N 1
ATOM 800 C CA . PHE A 1 99 ? 2.998 -6.898 -15.303 1.00 90.06 99 PHE A CA 1
ATOM 801 C C . PHE A 1 99 ? 3.680 -8.106 -15.942 1.00 90.06 99 PHE A C 1
ATOM 803 O O . PHE A 1 99 ? 4.440 -8.818 -15.290 1.00 90.06 99 PHE A O 1
ATOM 810 N N . ASN A 1 100 ? 3.449 -8.314 -17.234 1.00 91.69 100 ASN A N 1
ATOM 811 C CA . ASN A 1 100 ? 4.179 -9.308 -18.015 1.00 91.69 100 ASN A CA 1
ATOM 812 C C . ASN A 1 100 ? 4.971 -8.624 -19.119 1.00 91.69 100 ASN A C 1
ATOM 814 O O . ASN A 1 100 ? 4.522 -7.631 -19.697 1.00 91.69 100 ASN A O 1
ATOM 818 N N . PHE A 1 101 ? 6.132 -9.193 -19.429 1.00 92.50 101 PHE A N 1
ATOM 819 C CA . PHE A 1 101 ? 7.037 -8.683 -20.447 1.00 92.50 101 PHE A CA 1
ATOM 820 C C . PHE A 1 101 ? 7.449 -9.795 -21.404 1.00 92.50 101 PHE A C 1
ATOM 822 O O . PHE A 1 101 ? 7.453 -10.979 -21.061 1.00 92.50 101 PHE A O 1
ATOM 829 N N . THR A 1 102 ? 7.832 -9.391 -22.604 1.00 89.94 102 THR A N 1
ATOM 830 C CA . THR A 1 102 ? 8.559 -10.206 -23.569 1.00 89.94 102 THR A CA 1
ATOM 831 C C . THR A 1 102 ? 9.890 -9.529 -23.840 1.00 89.94 102 THR A C 1
ATOM 833 O O . THR A 1 102 ? 9.937 -8.321 -24.079 1.00 89.94 102 THR A O 1
ATOM 836 N N . GLU A 1 103 ? 10.961 -10.309 -23.788 1.00 86.50 103 GLU A N 1
ATOM 837 C CA . GLU A 1 103 ? 12.309 -9.858 -24.107 1.00 86.50 103 GLU A CA 1
ATOM 838 C C . GLU A 1 103 ? 12.619 -10.137 -25.581 1.00 86.50 103 GLU A C 1
ATOM 840 O O . GLU A 1 103 ? 12.261 -11.185 -26.120 1.00 86.50 103 GLU A O 1
ATOM 845 N N . LYS A 1 104 ? 13.265 -9.180 -26.246 1.00 85.25 104 LYS A N 1
ATOM 846 C CA . LYS A 1 104 ? 13.794 -9.327 -27.602 1.00 85.25 104 LYS A CA 1
ATOM 847 C C . LYS A 1 104 ? 15.270 -9.695 -27.529 1.00 85.25 104 LYS A C 1
ATOM 849 O O . LYS A 1 104 ? 16.042 -9.006 -26.869 1.00 85.25 104 LYS A O 1
ATOM 854 N N . GLU A 1 105 ? 15.671 -10.712 -28.289 1.00 74.25 105 GLU A N 1
ATOM 855 C CA . GLU A 1 105 ? 17.076 -11.138 -28.397 1.00 74.25 105 GLU A CA 1
ATOM 856 C C . GLU A 1 105 ? 17.974 -10.066 -29.039 1.00 74.25 105 GLU A C 1
ATOM 858 O O . GLU A 1 105 ? 19.175 -10.011 -28.790 1.00 74.25 105 GLU A O 1
ATOM 863 N N . THR A 1 106 ? 17.388 -9.181 -29.850 1.00 72.19 106 THR A N 1
ATOM 864 C CA . THR A 1 106 ? 18.099 -8.131 -30.586 1.00 72.19 106 THR A CA 1
ATOM 865 C C . THR A 1 106 ? 17.578 -6.747 -30.203 1.00 72.19 106 THR A C 1
ATOM 867 O O . THR A 1 106 ? 16.392 -6.462 -30.385 1.00 72.19 106 THR A O 1
ATOM 870 N N . GLY A 1 107 ? 18.457 -5.867 -29.721 1.00 73.25 107 GLY A N 1
ATOM 871 C CA . GLY A 1 107 ? 18.126 -4.479 -29.393 1.00 73.25 107 GLY A CA 1
ATOM 872 C C . GLY A 1 107 ? 19.232 -3.787 -28.598 1.00 73.25 107 GLY A C 1
ATOM 873 O O . GLY A 1 107 ? 20.105 -4.444 -28.033 1.00 73.25 107 GLY A O 1
ATOM 874 N N . MET A 1 108 ? 19.201 -2.455 -28.558 1.00 78.62 108 MET A N 1
ATOM 875 C CA . MET A 1 108 ? 20.067 -1.684 -27.662 1.00 78.62 108 MET A CA 1
ATOM 876 C C . MET A 1 108 ? 19.573 -1.839 -26.219 1.00 78.62 108 MET A C 1
ATOM 878 O O . MET A 1 108 ? 18.365 -1.971 -25.994 1.00 78.62 108 MET A O 1
ATOM 882 N N . ALA A 1 109 ? 20.489 -1.803 -25.249 1.00 80.00 109 ALA A N 1
ATOM 883 C CA . ALA A 1 109 ? 20.128 -1.807 -23.832 1.00 80.00 109 ALA A CA 1
ATOM 884 C C . ALA A 1 109 ? 19.128 -0.673 -23.540 1.00 80.00 109 ALA A C 1
ATOM 886 O O . ALA A 1 109 ? 19.372 0.471 -23.923 1.00 80.00 109 ALA A O 1
ATOM 887 N N . GLY A 1 110 ? 17.998 -1.010 -22.916 1.00 83.25 110 GLY A N 1
ATOM 888 C CA . GLY A 1 110 ? 16.874 -0.101 -22.671 1.00 83.25 110 GLY A CA 1
ATOM 889 C C . GLY A 1 110 ? 15.667 -0.290 -23.603 1.00 83.25 110 GLY A C 1
ATOM 890 O O . GLY A 1 110 ? 14.596 0.249 -23.339 1.00 83.25 110 GLY A O 1
ATOM 891 N N . THR A 1 111 ? 15.803 -1.058 -24.691 1.00 85.06 111 THR A N 1
ATOM 892 C CA . THR A 1 111 ? 14.737 -1.255 -25.702 1.00 85.06 111 THR A CA 1
ATOM 893 C C . THR A 1 111 ? 14.322 -2.714 -25.894 1.00 85.06 111 THR A C 1
ATOM 895 O O . THR A 1 111 ? 13.499 -3.028 -26.762 1.00 85.06 111 THR A O 1
ATOM 898 N N . ARG A 1 112 ? 14.897 -3.634 -25.109 1.00 89.06 112 ARG A N 1
ATOM 899 C CA . ARG A 1 112 ? 14.706 -5.078 -25.308 1.00 89.06 112 ARG A CA 1
ATOM 900 C C . ARG A 1 112 ? 13.401 -5.583 -24.707 1.00 89.06 112 ARG A C 1
ATOM 902 O O . ARG A 1 112 ? 12.916 -6.631 -25.124 1.00 89.06 112 ARG A O 1
ATOM 909 N N . LEU A 1 113 ? 12.799 -4.841 -23.781 1.00 90.56 113 LEU A N 1
ATOM 910 C CA . LEU A 1 113 ? 11.570 -5.246 -23.106 1.00 90.56 113 LEU A CA 1
ATOM 911 C C . LEU A 1 113 ? 10.321 -4.665 -23.771 1.00 90.56 113 LEU A C 1
ATOM 913 O O . LEU A 1 113 ? 10.214 -3.473 -24.061 1.00 90.56 113 LEU A O 1
ATOM 917 N N . SER A 1 114 ? 9.336 -5.532 -23.986 1.00 91.00 114 SER A N 1
ATOM 918 C CA . SER A 1 114 ? 7.994 -5.168 -24.438 1.00 91.00 114 SER A CA 1
ATOM 919 C C . SER A 1 114 ? 6.975 -5.619 -23.408 1.00 91.00 114 SER A C 1
ATOM 921 O O . SER A 1 114 ? 6.934 -6.788 -23.044 1.00 91.00 114 SER A O 1
ATOM 923 N N . LEU A 1 115 ? 6.139 -4.703 -22.944 1.00 91.94 115 LEU A N 1
ATOM 924 C CA . LEU A 1 115 ? 5.062 -4.985 -22.011 1.00 91.94 115 LEU A CA 1
ATOM 925 C C . LEU A 1 115 ? 3.918 -5.710 -22.731 1.00 91.94 115 LEU A C 1
ATOM 927 O O . LEU A 1 115 ? 3.429 -5.236 -23.756 1.00 91.94 115 LEU A O 1
ATOM 931 N N . THR A 1 116 ? 3.472 -6.838 -22.187 1.00 91.31 116 THR A N 1
ATOM 932 C CA . THR A 1 116 ? 2.392 -7.665 -22.749 1.00 91.31 116 THR A CA 1
ATOM 933 C C . THR A 1 116 ? 1.137 -7.681 -21.895 1.00 91.31 116 THR A C 1
ATOM 935 O O . THR A 1 116 ? 0.063 -7.962 -22.420 1.00 91.31 116 THR A O 1
ATOM 938 N N . SER A 1 117 ? 1.224 -7.352 -20.606 1.00 89.12 117 SER A N 1
ATOM 939 C CA . SER A 1 117 ? 0.046 -7.179 -19.754 1.00 89.12 117 SER A CA 1
ATOM 940 C C . SER A 1 117 ? 0.239 -6.090 -18.712 1.00 89.12 117 SER A C 1
ATOM 942 O O . SER A 1 117 ? 1.360 -5.824 -18.283 1.00 89.12 117 SER A O 1
ATOM 944 N N . LEU A 1 118 ? -0.874 -5.517 -18.269 1.00 88.94 118 LEU A N 1
ATOM 945 C CA . LEU A 1 118 ? -0.945 -4.594 -17.139 1.00 88.94 118 LEU A CA 1
ATOM 946 C C . LEU A 1 118 ? -1.764 -5.207 -15.999 1.00 88.94 118 LEU A C 1
ATOM 948 O O . LEU A 1 118 ? -2.650 -6.022 -16.267 1.00 88.94 118 LEU A O 1
ATOM 952 N N . PRO A 1 119 ? -1.532 -4.804 -14.742 1.00 83.69 119 PRO A N 1
ATOM 953 C CA . PRO A 1 119 ? -2.430 -5.159 -13.655 1.00 83.69 119 PRO A CA 1
ATOM 954 C C . PRO A 1 119 ? -3.839 -4.617 -13.900 1.00 83.69 119 PRO A C 1
ATOM 956 O O . PRO A 1 119 ? -4.021 -3.438 -14.210 1.00 83.69 119 PRO A O 1
ATOM 959 N N . PHE A 1 120 ? -4.840 -5.470 -13.703 1.00 75.94 120 PHE A N 1
ATOM 960 C CA . PHE A 1 120 ? -6.244 -5.081 -13.699 1.00 75.94 120 PHE A CA 1
ATOM 961 C C . PHE A 1 120 ? -6.842 -5.242 -12.303 1.00 75.94 120 PHE A C 1
ATOM 963 O O . PHE A 1 120 ? -6.744 -6.308 -11.690 1.00 75.94 120 PHE A O 1
ATOM 970 N N . PHE A 1 121 ? -7.495 -4.182 -11.829 1.00 66.31 121 PHE A N 1
ATOM 971 C CA . PHE A 1 121 ? -8.246 -4.153 -10.580 1.00 66.31 121 PHE A CA 1
ATOM 972 C C . PHE A 1 121 ? -9.724 -3.955 -10.915 1.00 66.31 121 PHE A C 1
ATOM 974 O O . PHE A 1 121 ? -10.071 -3.090 -11.720 1.00 66.3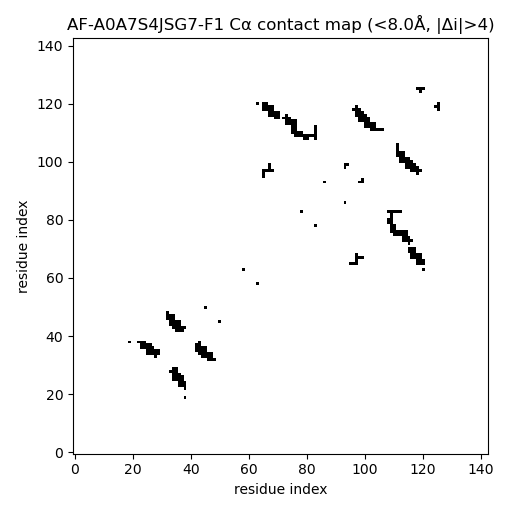1 121 PHE A O 1
ATOM 981 N N . GLN A 1 122 ? -10.607 -4.758 -10.315 1.00 55.19 122 GLN A N 1
ATOM 982 C CA . GLN A 1 122 ? -12.051 -4.643 -10.529 1.00 55.19 122 GLN A CA 1
ATOM 983 C C . GLN A 1 122 ? -12.504 -3.178 -10.350 1.00 55.19 122 GLN A C 1
ATOM 985 O O . GLN A 1 122 ? -12.353 -2.595 -9.281 1.00 55.19 122 GLN A O 1
ATOM 990 N N . SER A 1 123 ? -13.054 -2.606 -11.427 1.00 44.66 123 SER A N 1
ATOM 991 C CA . SER A 1 123 ? -13.590 -1.240 -11.601 1.00 44.66 123 SER A CA 1
ATOM 992 C C . SER A 1 123 ? -12.629 -0.048 -11.761 1.00 44.66 123 SER A C 1
ATOM 994 O O . SER A 1 123 ? -13.113 1.023 -12.118 1.00 44.66 123 SER A O 1
ATOM 996 N N . THR A 1 124 ? -11.306 -0.218 -11.672 1.00 41.78 124 THR A N 1
ATOM 997 C CA . THR A 1 124 ? -10.363 0.865 -12.018 1.00 41.78 124 THR A CA 1
ATOM 998 C C . THR A 1 124 ? -9.245 0.312 -12.890 1.00 41.78 124 THR A C 1
ATOM 1000 O O . THR A 1 124 ? -8.320 -0.341 -12.411 1.00 41.78 124 THR A O 1
ATOM 1003 N N . ILE A 1 125 ? -9.315 0.582 -14.196 1.00 42.84 125 ILE A N 1
ATOM 1004 C CA . ILE A 1 125 ? -8.137 0.470 -15.062 1.00 42.84 125 ILE A CA 1
ATOM 1005 C C . ILE A 1 125 ? -7.138 1.499 -14.531 1.00 42.84 125 ILE A C 1
ATOM 1007 O O . ILE A 1 125 ? -7.509 2.662 -14.361 1.00 42.84 125 ILE A O 1
ATOM 1011 N N . PHE A 1 126 ? -5.897 1.090 -14.257 1.00 36.59 126 PHE A N 1
ATOM 1012 C CA . PHE A 1 126 ? -4.818 2.009 -13.895 1.00 36.59 126 PHE A CA 1
ATOM 1013 C C . PHE A 1 126 ? -4.511 2.901 -15.111 1.00 36.59 126 PHE A C 1
ATOM 1015 O O . PHE A 1 126 ? -3.650 2.611 -15.937 1.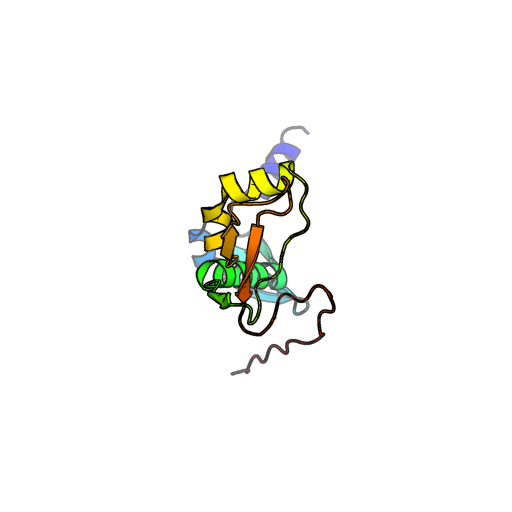00 36.59 126 PHE A O 1
ATOM 1022 N N . CYS A 1 127 ? -5.312 3.949 -15.284 1.00 40.31 127 CYS A N 1
ATOM 1023 C CA . CYS A 1 127 ? -5.132 4.978 -16.290 1.00 40.31 127 CYS A CA 1
ATOM 1024 C C . CYS A 1 127 ? -4.177 6.030 -15.717 1.00 40.31 127 CYS A C 1
ATOM 1026 O O . CYS A 1 127 ? -4.335 6.454 -14.576 1.00 40.31 127 CYS A O 1
ATOM 1028 N N . LEU A 1 128 ? -3.228 6.502 -16.528 1.00 35.16 128 LEU A N 1
ATOM 1029 C CA . LEU A 1 128 ? -2.263 7.575 -16.222 1.00 35.16 128 LEU A CA 1
ATOM 1030 C C . LEU A 1 128 ? -2.901 8.969 -15.986 1.00 35.16 128 LEU A C 1
ATOM 1032 O O . LEU A 1 128 ? -2.231 9.989 -16.097 1.00 35.16 128 LEU A O 1
ATOM 1036 N N . PHE A 1 129 ? -4.185 9.033 -15.637 1.00 31.55 129 PHE A N 1
ATOM 1037 C CA . PHE A 1 129 ? -4.903 10.255 -15.298 1.00 31.55 129 PHE A CA 1
ATOM 1038 C C . PHE A 1 129 ? -5.615 10.053 -13.959 1.00 31.55 129 PHE A C 1
ATOM 1040 O O . PHE A 1 129 ? -6.685 9.453 -13.890 1.00 31.55 129 PHE A O 1
ATOM 1047 N N . PHE A 1 130 ? -5.009 10.558 -12.883 1.00 28.72 130 PHE A N 1
ATOM 1048 C CA . PHE A 1 130 ? -5.669 10.686 -11.588 1.00 28.72 130 PHE A CA 1
ATOM 1049 C C . PHE A 1 130 ? -6.783 11.735 -11.695 1.00 28.72 130 PHE A C 1
ATOM 1051 O O . PHE A 1 130 ? -6.535 12.937 -11.655 1.00 28.72 130 PHE A O 1
ATOM 1058 N N . SER A 1 131 ? -8.025 11.277 -11.795 1.00 25.08 131 SER A N 1
ATOM 1059 C CA . SER A 1 131 ? -9.178 12.036 -11.325 1.00 25.08 131 SER A CA 1
ATOM 1060 C C . SER A 1 131 ? -10.090 11.067 -10.585 1.00 25.08 131 SER A C 1
ATOM 1062 O O . SER A 1 131 ? -10.692 10.179 -11.183 1.00 25.08 131 SER A O 1
ATOM 1064 N N . PHE A 1 132 ? -10.110 11.186 -9.258 1.00 29.33 132 PHE A N 1
ATOM 1065 C CA . PHE A 1 132 ? -11.044 10.466 -8.399 1.00 29.33 132 PHE A CA 1
ATOM 1066 C C . PHE A 1 132 ? -12.462 10.993 -8.661 1.00 29.33 132 PHE A C 1
ATOM 1068 O O . PHE A 1 132 ? -12.692 12.188 -8.453 1.00 29.33 132 PHE A O 1
ATOM 1075 N N . PRO A 1 133 ? -13.438 10.157 -9.054 1.00 32.41 133 PRO A N 1
ATOM 1076 C CA . PRO A 1 133 ? -14.827 10.553 -8.954 1.00 32.41 133 PRO A CA 1
ATOM 1077 C C . PRO A 1 133 ? -15.240 10.538 -7.478 1.00 32.41 133 PRO A C 1
ATOM 1079 O O . PRO A 1 133 ? -15.022 9.577 -6.740 1.00 32.41 133 PRO A O 1
ATOM 1082 N N . HIS A 1 134 ? -15.816 11.659 -7.060 1.00 37.50 134 HIS A N 1
ATOM 1083 C CA . HIS A 1 134 ? -16.502 11.844 -5.792 1.00 37.50 134 HIS A CA 1
ATOM 1084 C C . HIS A 1 134 ? -17.658 10.833 -5.643 1.00 37.50 134 HIS A C 1
ATOM 1086 O O . HIS A 1 134 ? -18.337 10.523 -6.620 1.00 37.50 134 HIS A O 1
ATOM 1092 N N . SER A 1 135 ? -17.911 10.433 -4.390 1.00 35.19 135 SER A N 1
ATOM 1093 C CA . SER A 1 135 ? -19.151 9.817 -3.879 1.00 35.19 135 SER A CA 1
ATOM 1094 C C . SER A 1 135 ? -19.246 8.280 -3.878 1.00 35.19 135 SER A C 1
ATOM 1096 O O . SER A 1 135 ? -19.821 7.665 -4.770 1.00 35.19 135 SER A O 1
ATOM 1098 N N . PHE A 1 136 ? -18.827 7.672 -2.762 1.00 28.98 136 PHE A N 1
ATOM 1099 C CA . PHE A 1 136 ? -19.406 6.418 -2.261 1.00 28.98 136 PHE A CA 1
ATOM 1100 C C . PHE A 1 136 ? -20.510 6.750 -1.237 1.00 28.98 136 PHE A C 1
ATOM 1102 O O . PHE A 1 136 ? -20.211 7.418 -0.246 1.00 28.98 136 PHE A O 1
ATOM 1109 N N . PRO A 1 137 ? -21.770 6.311 -1.416 1.00 32.59 137 PRO A N 1
ATOM 1110 C CA . PRO A 1 137 ? -22.786 6.440 -0.380 1.00 32.59 137 PRO A CA 1
ATOM 1111 C C . PRO A 1 137 ? -22.751 5.211 0.542 1.00 32.59 137 PRO A C 1
ATOM 1113 O O . PRO A 1 137 ? -23.071 4.101 0.117 1.00 32.59 137 PRO A O 1
ATOM 1116 N N . LEU A 1 138 ? -22.405 5.397 1.821 1.00 31.89 138 LEU A N 1
ATOM 1117 C CA . LEU A 1 138 ? -22.692 4.398 2.854 1.00 31.89 138 LEU A CA 1
ATOM 1118 C C . LEU A 1 138 ? -24.195 4.419 3.166 1.00 31.89 138 LEU A C 1
ATOM 1120 O O . LEU A 1 138 ? -24.722 5.381 3.721 1.00 31.89 138 LEU A O 1
ATOM 1124 N N . HIS A 1 139 ? -24.889 3.341 2.810 1.00 33.38 139 HIS A N 1
ATOM 1125 C CA . HIS A 1 139 ? -26.250 3.063 3.260 1.00 33.38 139 HIS A CA 1
ATOM 1126 C C . HIS A 1 139 ? -26.172 2.195 4.523 1.00 33.38 139 HIS A C 1
ATOM 1128 O O . HIS A 1 139 ? -25.859 1.009 4.431 1.00 33.38 139 HIS A O 1
ATOM 1134 N N . PHE A 1 140 ? -26.480 2.758 5.695 1.00 31.75 140 PHE A N 1
ATOM 1135 C CA . PHE A 1 140 ? -26.733 1.976 6.909 1.00 31.75 140 PHE A CA 1
ATOM 1136 C C . PHE A 1 140 ? -28.235 2.006 7.214 1.00 31.75 140 PHE A C 1
ATOM 1138 O O . PHE A 1 140 ? -28.812 3.058 7.498 1.00 31.75 140 PHE A O 1
ATOM 1145 N N . ARG A 1 141 ? -28.889 0.845 7.099 1.00 26.89 141 ARG A N 1
ATOM 1146 C CA . ARG A 1 141 ? -30.280 0.644 7.522 1.00 26.89 141 ARG A CA 1
ATOM 1147 C C . ARG A 1 141 ? 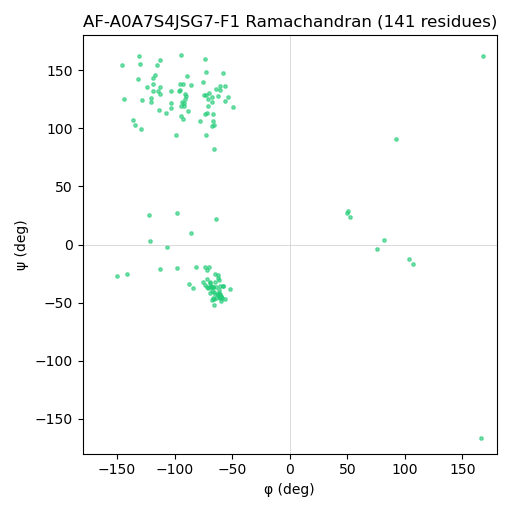-30.333 0.656 9.051 1.00 26.89 141 ARG A C 1
ATOM 1149 O O . ARG A 1 141 ? -29.651 -0.136 9.691 1.00 26.89 141 ARG A O 1
ATOM 1156 N N . LYS A 1 142 ? -31.182 1.522 9.606 1.00 30.52 142 LYS A N 1
ATOM 1157 C CA . LYS A 1 142 ? -31.678 1.423 10.983 1.00 30.52 142 LYS A CA 1
ATOM 1158 C C . LYS A 1 142 ? -32.638 0.236 11.096 1.00 30.52 142 LYS A C 1
ATOM 1160 O O . LYS A 1 142 ? -33.594 0.176 10.323 1.00 30.52 142 LYS A O 1
ATOM 1165 N N . THR A 1 143 ? -32.420 -0.612 12.091 1.00 41.09 143 THR A N 1
ATOM 1166 C CA . THR A 1 143 ? -33.455 -1.275 12.903 1.00 41.09 143 THR A CA 1
ATOM 1167 C C . THR A 1 143 ? -32.900 -1.417 14.300 1.00 41.09 143 THR A C 1
ATOM 1169 O O . THR A 1 143 ? -31.726 -1.842 14.382 1.00 41.09 143 THR A O 1
#

Secondary structure (DSSP, 8-state):
--HHHHHHHHHHT----GGGGGTPEEEEEETTTEEEEEETTEEEEEEHHHHHHHHHHHHHHHH---EEEEEEEEEEP---HHHHHHHHHTHHHHHHTT-EEEE-SSS-TTSSEEEEEEEEETTEE--S---PPP---------

Solvent-accessible surface area (backbone atoms only — not comparable to full-atom values): 8763 Å² total; per-residue (Å²): 139,68,65,62,64,55,53,53,50,55,67,73,61,66,76,84,52,83,72,51,65,80,64,48,44,76,80,46,73,46,92,91,47,29,40,37,30,35,46,101,88,46,80,44,76,43,56,47,62,66,50,51,50,51,52,50,50,55,46,46,70,73,67,61,69,55,41,59,42,70,47,96,64,66,42,75,42,90,42,50,51,67,57,42,50,53,47,66,79,39,46,67,63,40,44,68,58,7,35,40,72,46,78,47,97,71,66,58,80,17,52,29,46,23,40,36,23,42,47,39,48,96,93,46,74,84,58,102,64,95,72,83,82,82,84,85,84,86,85,80,85,89,128

Sequence (143 aa):
GKNDDEDMQKEIERKFCKDDFNRLEVFGQFNLGFLICKLEGDIFMIDQHAADEKINYEKLQKTTKISPQTLVVPRNLELTAAEEEIIVNNMEMFKQSGFNFTEKETGMAGTRLSLTSLPFFQSTIFCLFFSFPHSFPLHFRKT

Foldseek 3Di:
DVVVVVVVVVVVPPDDDPVQVVQKAFPQDDPVFWTWIDGPHDIDTDGPVVVVVVVVVVCCVVPWQFAWDFDPDWAWFQAALVVLVVCVVCVVVVVSQNWDWDAAPDDDRRGRITTGTHTDTPPDDPDPDDDDDDDDDDDDDDD

Mean predicted aligned error: 15.29 Å

Radius of gyration: 25.04 Å; Cα contacts (8 Å, |Δi|>4): 153; chains: 1; bounding box: 54×29×70 Å

InterPro domains:
  IPR014790 MutL, C-terminal, dimerisation [PF08676] (28-121)
  IPR014790 MutL, C-terminal, dimerisation [SM00853] (26-143)
  IPR037198 MutL, C-terminal domain superfamily [SSF118116] (22-108)
  IPR038973 DNA mismatch repair protein MutL/Mlh/Pms-like [PTHR10073] (6-123)
  IPR042120 MutL, C-terminal domain, dimerisation subdomain [G3DSA:3.30.1540.20] (16-115)

pLDDT: mean 74.38, std 19.83, range [25.08, 93.75]

Organism: NCBI:txid180227